Protein AF-A0A7D9LTY2-F1 (afdb_monomer_lite)

Organism: Paramuricea clavata (NCBI:txid317549)

Foldseek 3Di:
DKDKDKAFAQDAPVVVVCCCCPQVVFDFDWDPPDPQWIWTDGPFWIWIDGRPPRMIIIIGNCRVVSVVSVVVVVVVVVVVVVVVVPPPDDDDDDDDPDDDDDDDD

Radius of gyration: 25.26 Å; chains: 1; bounding box: 86×45×39 Å

Secondary structure (DSSP, 8-state):
--EEEEEE--S-HHHHHHIIIIIS----EEEEEETTEEEEE-SSEEEEEETTTTEEEEEETTHHHHHHHHHHHHHHHHHHHHHHTT-S-----------------

Sequence (105 aa):
MSANLRLSWAGDFDRLKEFVKSDLELQGSWSSPANEKKLFVSDNVELLWWKNKKFLKINGEDANRIKRCMINAMFTSLNLDSIKSGVDMATNTENSLNENQPTKH

Structure (mmCIF, N/CA/C/O backbone):
data_AF-A0A7D9LTY2-F1
#
_entry.id   AF-A0A7D9LTY2-F1
#
loop_
_atom_site.group_PDB
_atom_site.id
_atom_site.type_symbol
_atom_site.label_atom_id
_atom_site.label_alt_id
_atom_site.label_comp_id
_atom_site.label_asym_id
_atom_site.label_entity_id
_atom_site.label_seq_id
_atom_site.pdbx_PDB_ins_code
_atom_site.Cartn_x
_atom_site.Cartn_y
_atom_site.Cartn_z
_atom_site.occupancy
_atom_site.B_iso_or_equiv
_atom_site.auth_seq_id
_atom_site.auth_comp_id
_atom_site.auth_asym_id
_atom_site.auth_atom_id
_atom_site.pdbx_PDB_model_num
ATOM 1 N N . MET A 1 1 ? 5.211 -5.659 20.440 1.00 57.66 1 MET A N 1
ATOM 2 C CA . MET A 1 1 ? 6.272 -5.875 19.429 1.00 57.66 1 MET A CA 1
ATOM 3 C C . MET A 1 1 ? 5.670 -5.583 18.066 1.00 57.66 1 MET A C 1
ATOM 5 O O . MET A 1 1 ? 4.730 -6.273 17.692 1.00 57.66 1 MET A O 1
ATOM 9 N N . SER A 1 2 ? 6.151 -4.561 17.359 1.00 70.25 2 SER A N 1
ATOM 10 C CA . SER A 1 2 ? 5.658 -4.223 16.017 1.00 70.25 2 SER A CA 1
ATOM 11 C C . SER A 1 2 ? 6.177 -5.243 15.002 1.00 70.25 2 SER A C 1
ATOM 13 O O . SER A 1 2 ? 7.356 -5.602 15.024 1.00 70.25 2 SER A O 1
ATOM 15 N N . ALA A 1 3 ? 5.303 -5.741 14.130 1.00 83.69 3 ALA A N 1
ATOM 16 C CA . ALA A 1 3 ? 5.664 -6.760 13.154 1.00 83.69 3 ALA A CA 1
ATOM 17 C C . ALA A 1 3 ? 6.288 -6.127 11.898 1.00 83.69 3 ALA A C 1
ATOM 19 O O . ALA A 1 3 ? 5.926 -5.023 11.486 1.00 83.69 3 ALA A O 1
ATOM 20 N N . ASN A 1 4 ? 7.232 -6.848 11.285 1.00 89.25 4 ASN A N 1
ATOM 21 C CA . ASN A 1 4 ? 7.855 -6.491 10.011 1.00 89.25 4 ASN A CA 1
ATOM 22 C C . ASN A 1 4 ? 7.586 -7.609 9.004 1.00 89.25 4 ASN A C 1
ATOM 24 O O . ASN A 1 4 ? 8.045 -8.736 9.197 1.00 89.25 4 ASN A O 1
ATOM 28 N N . LEU A 1 5 ? 6.820 -7.316 7.955 1.00 92.81 5 LEU A N 1
ATOM 29 C CA . LEU A 1 5 ? 6.412 -8.302 6.960 1.00 92.81 5 LEU A CA 1
ATOM 30 C C . LEU A 1 5 ? 6.767 -7.845 5.549 1.00 92.81 5 LEU A C 1
ATOM 32 O O . LEU A 1 5 ? 6.769 -6.658 5.226 1.00 92.81 5 LEU A O 1
ATOM 36 N N . ARG A 1 6 ? 7.019 -8.826 4.683 1.00 92.62 6 ARG A N 1
ATOM 37 C CA . ARG A 1 6 ? 7.216 -8.632 3.248 1.00 92.62 6 ARG A CA 1
ATOM 38 C C . ARG A 1 6 ? 6.268 -9.557 2.501 1.00 92.62 6 ARG A C 1
ATOM 40 O O . ARG A 1 6 ? 6.358 -10.772 2.657 1.00 92.62 6 ARG A O 1
ATOM 47 N N . LEU A 1 7 ? 5.378 -8.982 1.703 1.00 90.69 7 LEU A N 1
ATOM 48 C CA . LEU A 1 7 ? 4.381 -9.713 0.924 1.00 90.69 7 LEU A CA 1
ATOM 49 C C . LEU A 1 7 ? 4.537 -9.390 -0.559 1.00 90.69 7 LEU A C 1
ATOM 51 O O . LEU A 1 7 ? 4.878 -8.265 -0.920 1.00 90.69 7 LEU A O 1
ATOM 55 N N . SER A 1 8 ? 4.297 -10.369 -1.426 1.00 89.00 8 SER A N 1
ATOM 56 C CA . SER A 1 8 ? 4.264 -10.134 -2.870 1.00 89.00 8 SER A CA 1
ATOM 57 C C . SER A 1 8 ? 3.048 -9.280 -3.230 1.00 89.00 8 SER A C 1
ATOM 59 O O . SER A 1 8 ? 1.934 -9.567 -2.799 1.00 89.00 8 SER A O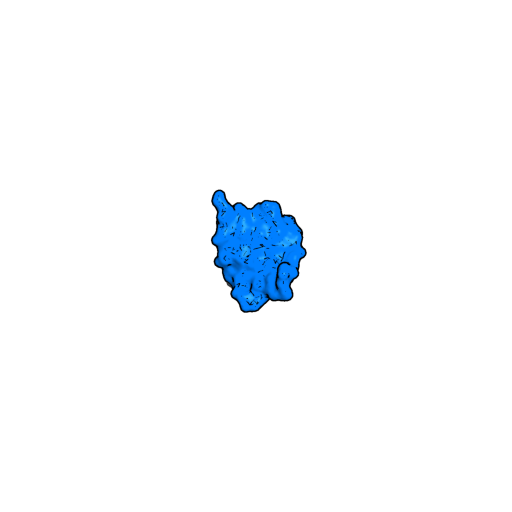 1
ATOM 61 N N . TRP A 1 9 ? 3.264 -8.243 -4.035 1.00 89.88 9 TRP A N 1
ATOM 62 C CA . TRP A 1 9 ? 2.219 -7.374 -4.570 1.00 89.88 9 TRP A CA 1
ATOM 63 C C . TRP A 1 9 ? 2.436 -7.223 -6.071 1.00 89.88 9 TRP A C 1
ATOM 65 O O . TRP A 1 9 ? 3.386 -6.570 -6.506 1.00 89.88 9 TRP A O 1
ATOM 75 N N . ALA A 1 10 ? 1.577 -7.865 -6.859 1.00 84.19 10 ALA A N 1
ATOM 76 C CA . ALA A 1 10 ? 1.685 -7.873 -8.315 1.00 84.19 10 ALA A CA 1
ATOM 77 C C . ALA A 1 10 ? 0.895 -6.739 -8.994 1.00 84.19 10 ALA A C 1
ATOM 79 O O . ALA A 1 10 ? 1.079 -6.519 -10.188 1.00 84.19 10 ALA A O 1
ATOM 80 N N . GLY A 1 11 ? 0.026 -6.041 -8.254 1.00 85.81 11 GLY A N 1
ATOM 81 C CA . GLY A 1 11 ? -0.745 -4.911 -8.767 1.00 85.81 11 GLY A CA 1
ATOM 82 C C . GLY A 1 11 ? 0.104 -3.655 -8.974 1.00 85.81 11 GLY A C 1
ATOM 83 O O . GLY A 1 11 ? 1.192 -3.509 -8.411 1.00 85.81 11 GLY A O 1
ATOM 84 N N . ASP A 1 12 ? -0.420 -2.729 -9.770 1.00 91.00 12 ASP A N 1
ATOM 85 C CA . ASP A 1 12 ? 0.131 -1.384 -9.901 1.00 91.00 12 ASP A CA 1
ATOM 86 C C . ASP A 1 12 ? -0.154 -0.520 -8.653 1.00 91.00 12 ASP A C 1
ATOM 88 O O . ASP A 1 12 ? -0.659 -0.988 -7.625 1.00 91.00 12 ASP A O 1
ATOM 92 N N . PHE A 1 13 ? 0.231 0.755 -8.736 1.00 91.31 13 PHE A N 1
ATOM 93 C CA . PHE A 1 13 ? 0.056 1.703 -7.644 1.00 91.31 13 PHE A CA 1
ATOM 94 C C . PHE A 1 13 ? -1.410 2.082 -7.407 1.00 91.31 13 PHE A C 1
ATOM 96 O O . PHE A 1 13 ? -1.788 2.347 -6.267 1.00 91.31 13 PHE A O 1
ATOM 103 N N . ASP A 1 14 ? -2.236 2.119 -8.451 1.00 92.06 14 ASP A N 1
ATOM 104 C CA . ASP A 1 14 ? -3.639 2.506 -8.321 1.00 92.06 14 ASP A CA 1
ATOM 105 C C . AS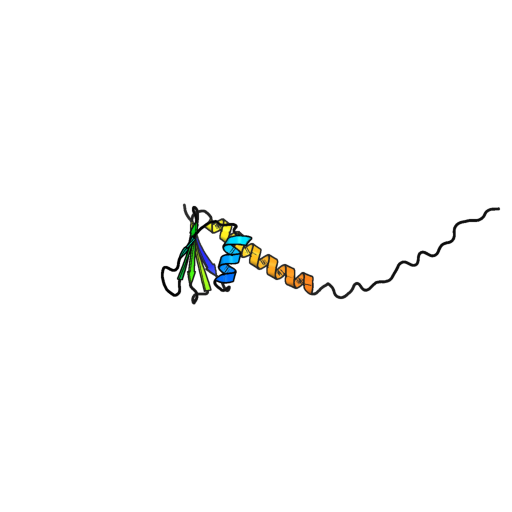P A 1 14 ? -4.429 1.408 -7.614 1.00 92.06 14 ASP A C 1
ATOM 107 O O . ASP A 1 14 ? -5.089 1.690 -6.612 1.00 92.06 14 ASP A O 1
ATOM 111 N N . ARG A 1 15 ? -4.209 0.146 -7.996 1.00 91.44 15 ARG A N 1
ATOM 112 C CA . ARG A 1 15 ? -4.743 -1.014 -7.268 1.00 91.44 15 ARG A CA 1
ATOM 113 C C . ARG A 1 15 ? -4.274 -1.061 -5.818 1.00 91.44 15 ARG A C 1
ATOM 115 O O . ARG A 1 15 ? -5.026 -1.474 -4.942 1.00 91.44 15 ARG A O 1
ATOM 122 N N . LEU A 1 16 ? -3.031 -0.651 -5.541 1.00 92.75 16 LEU A N 1
ATOM 123 C CA . LEU A 1 16 ? -2.532 -0.591 -4.165 1.00 92.75 16 LEU A CA 1
ATOM 124 C C . LEU A 1 16 ? -3.281 0.464 -3.341 1.00 92.75 16 LEU A C 1
ATOM 126 O O . LEU A 1 16 ? -3.631 0.198 -2.194 1.00 92.75 16 LEU A O 1
ATOM 130 N N . LYS A 1 17 ? -3.545 1.646 -3.907 1.00 93.62 17 LYS A N 1
ATOM 131 C CA . LYS A 1 17 ? -4.330 2.689 -3.229 1.00 93.62 17 LYS A CA 1
ATOM 132 C C . LYS A 1 17 ? -5.765 2.237 -2.974 1.00 93.62 17 LYS A C 1
ATOM 134 O O . LYS A 1 17 ? -6.276 2.483 -1.885 1.00 93.62 17 LYS A O 1
ATOM 139 N N . GLU A 1 18 ? -6.389 1.585 -3.952 1.00 92.50 18 GLU A N 1
ATOM 140 C CA . GLU A 1 18 ? -7.730 1.013 -3.800 1.00 92.50 18 GLU A CA 1
ATOM 141 C C . GLU A 1 18 ? -7.762 -0.025 -2.685 1.00 92.50 18 GLU A C 1
ATOM 143 O O . GLU A 1 18 ? -8.593 0.090 -1.796 1.00 92.50 18 GLU A O 1
ATOM 148 N N . PHE A 1 19 ? -6.803 -0.949 -2.649 1.00 91.88 19 PHE A N 1
ATOM 149 C CA . PHE A 1 19 ? -6.708 -1.938 -1.577 1.00 91.88 19 PHE A CA 1
ATOM 150 C C . PHE A 1 19 ? -6.550 -1.298 -0.190 1.00 91.88 19 PHE A C 1
ATOM 152 O O . PHE A 1 19 ? -7.236 -1.661 0.763 1.00 91.88 19 PHE 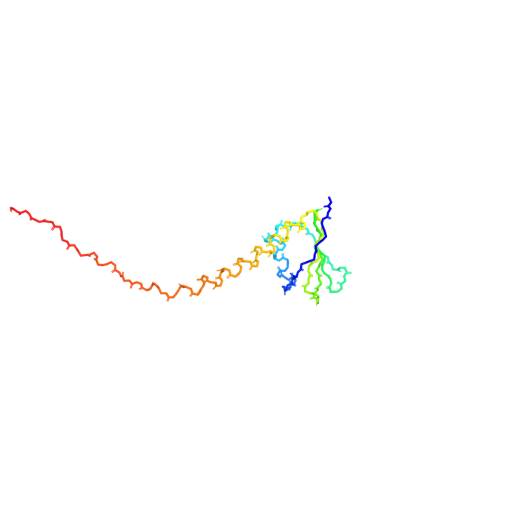A O 1
ATOM 159 N N . VAL A 1 20 ? -5.677 -0.294 -0.066 1.00 93.69 20 VAL A N 1
ATOM 160 C CA . VAL A 1 20 ? -5.474 0.425 1.203 1.00 93.69 20 VAL A CA 1
ATOM 161 C C . VAL A 1 20 ? -6.743 1.152 1.655 1.00 93.69 20 VAL A C 1
ATOM 163 O O . VAL A 1 20 ? -7.036 1.178 2.850 1.00 93.69 20 VAL A O 1
ATOM 166 N N . LYS A 1 21 ? -7.506 1.718 0.716 1.00 92.25 21 LYS A N 1
ATOM 167 C CA . LYS A 1 21 ? -8.719 2.482 1.016 1.00 92.25 21 LYS A CA 1
ATOM 168 C C . LYS A 1 21 ? -9.943 1.595 1.255 1.00 92.25 21 LYS A C 1
ATOM 170 O O . LYS A 1 21 ? -10.687 1.860 2.188 1.00 92.25 21 LYS A O 1
ATOM 175 N N . SER A 1 22 ? -10.169 0.603 0.404 1.00 89.12 22 SER A N 1
ATOM 176 C CA . SER A 1 22 ? -11.408 -0.176 0.360 1.00 89.12 22 SER A CA 1
ATOM 177 C C . SER A 1 22 ? -11.328 -1.448 1.196 1.00 89.12 22 SER A C 1
ATOM 179 O O . SER A 1 22 ? -12.262 -1.744 1.929 1.00 89.12 22 SER A O 1
ATOM 181 N N . ASP A 1 23 ? -10.225 -2.196 1.109 1.00 89.00 23 ASP A N 1
ATOM 182 C CA . ASP A 1 23 ? -10.094 -3.488 1.797 1.00 89.00 23 ASP A CA 1
ATOM 183 C C . ASP A 1 23 ? -9.488 -3.354 3.197 1.00 89.00 23 ASP A C 1
ATOM 185 O O . ASP A 1 23 ? -9.811 -4.124 4.104 1.00 89.00 23 ASP A O 1
ATOM 189 N N . LEU A 1 24 ? -8.558 -2.410 3.377 1.00 91.19 24 LEU A N 1
ATOM 190 C CA . LEU A 1 24 ? -7.926 -2.170 4.678 1.00 91.19 24 LEU A CA 1
ATOM 191 C C . LEU A 1 24 ? -8.604 -1.056 5.484 1.00 91.19 24 LEU A C 1
ATOM 193 O O . LEU A 1 24 ? -8.431 -1.021 6.707 1.00 91.19 24 LEU A O 1
ATOM 197 N N . GLU A 1 25 ? -9.341 -0.175 4.800 1.00 93.00 25 GLU A N 1
ATOM 198 C CA . GLU A 1 25 ? -10.013 1.005 5.364 1.00 93.00 25 GLU A CA 1
ATOM 199 C C . GLU A 1 25 ? -9.059 1.905 6.168 1.00 93.00 25 GLU A C 1
ATOM 201 O O . GLU A 1 25 ? -9.423 2.503 7.180 1.00 93.00 25 GLU A O 1
ATOM 206 N N . LEU A 1 26 ? -7.797 1.991 5.731 1.00 92.25 26 LEU A N 1
ATOM 207 C CA . LEU A 1 26 ? -6.770 2.760 6.428 1.00 92.25 26 LEU A CA 1
ATOM 208 C C . LEU A 1 26 ? -6.810 4.230 6.013 1.00 92.25 26 LEU A C 1
ATOM 210 O O . LEU A 1 26 ? -6.781 4.566 4.827 1.00 92.25 26 LEU A O 1
ATOM 214 N N . GLN A 1 27 ? -6.778 5.112 7.009 1.00 94.38 27 GLN A N 1
ATOM 215 C CA . GLN A 1 27 ? -6.560 6.541 6.808 1.00 94.38 27 GLN A CA 1
ATOM 216 C C . GLN A 1 27 ? -5.077 6.864 6.952 1.00 94.38 27 GLN A C 1
ATOM 218 O O . GLN A 1 27 ? -4.408 6.369 7.856 1.00 94.38 27 GLN A O 1
ATOM 223 N N . GLY A 1 28 ? -4.545 7.677 6.048 1.00 95.00 28 GLY A N 1
ATOM 224 C CA . GLY A 1 28 ? -3.131 8.011 6.051 1.00 95.00 28 GLY A CA 1
ATOM 225 C C . GLY A 1 28 ? -2.719 8.798 4.821 1.00 95.00 28 GLY A C 1
ATOM 226 O O . GLY A 1 28 ? -3.549 9.182 3.993 1.00 95.00 28 GLY A O 1
ATOM 227 N N . SER A 1 29 ? -1.419 9.037 4.702 1.00 96.44 29 SER A N 1
ATOM 228 C CA . SER A 1 29 ? -0.850 9.863 3.639 1.00 96.44 29 SER A CA 1
ATOM 229 C C . SER A 1 29 ? 0.146 9.087 2.792 1.00 96.44 29 SER A C 1
ATOM 231 O O . SER A 1 29 ? 0.985 8.345 3.303 1.00 96.44 29 SER A O 1
ATOM 233 N N . TRP A 1 30 ? 0.073 9.301 1.478 1.00 96.38 30 TRP A N 1
ATOM 234 C CA . TRP A 1 30 ? 1.043 8.779 0.523 1.00 96.38 30 TRP A CA 1
ATOM 235 C C . TRP A 1 30 ? 2.161 9.789 0.276 1.00 96.38 30 TRP A C 1
ATOM 237 O O . TRP A 1 30 ? 1.915 10.968 0.035 1.00 96.38 30 TRP A O 1
ATOM 247 N N . SER A 1 31 ? 3.396 9.303 0.244 1.00 95.44 31 SER A N 1
ATOM 248 C CA . SER A 1 31 ? 4.583 10.060 -0.144 1.00 95.44 31 SER A CA 1
ATOM 249 C C . SER A 1 31 ? 5.462 9.251 -1.103 1.00 95.44 31 SER A C 1
ATOM 251 O O . SER A 1 31 ? 5.300 8.039 -1.281 1.00 95.44 31 SER A O 1
ATOM 253 N N . SER A 1 32 ? 6.377 9.938 -1.791 1.00 94.00 32 SER A N 1
ATOM 254 C CA . SER A 1 32 ? 7.300 9.338 -2.765 1.00 94.00 32 SER A CA 1
ATOM 255 C C . SER A 1 32 ? 8.746 9.642 -2.369 1.00 94.00 32 SER A C 1
ATOM 257 O O . SER A 1 32 ? 9.341 10.557 -2.932 1.00 94.00 32 SER A O 1
ATOM 259 N N . PRO A 1 33 ? 9.330 8.909 -1.402 1.00 88.50 33 PRO A N 1
ATOM 260 C CA . PRO A 1 33 ? 10.679 9.198 -0.902 1.00 88.50 33 PRO A CA 1
ATOM 261 C C . PRO A 1 33 ? 11.785 8.972 -1.949 1.00 88.50 33 PRO A C 1
ATOM 263 O O . PRO A 1 33 ? 12.919 9.393 -1.755 1.00 88.50 33 PRO A O 1
ATOM 266 N N . ALA A 1 34 ? 11.478 8.278 -3.049 1.00 86.62 34 ALA A N 1
ATOM 267 C CA . ALA A 1 34 ? 12.328 8.130 -4.229 1.00 86.62 34 ALA A CA 1
ATOM 268 C C . ALA A 1 34 ? 11.450 7.812 -5.452 1.00 86.62 34 ALA A C 1
ATOM 270 O O . ALA A 1 34 ? 10.349 7.288 -5.281 1.00 86.62 34 ALA A O 1
ATOM 271 N N . ASN A 1 35 ? 11.949 8.037 -6.676 1.00 81.06 35 ASN A N 1
ATOM 272 C CA . ASN A 1 35 ? 11.178 7.849 -7.922 1.00 81.06 35 ASN A CA 1
ATOM 273 C C . ASN A 1 35 ? 10.456 6.491 -8.030 1.00 81.06 35 ASN A C 1
ATOM 275 O O . ASN A 1 35 ? 9.347 6.419 -8.553 1.00 81.06 35 ASN A O 1
ATOM 279 N N . GLU A 1 36 ? 11.054 5.413 -7.519 1.00 88.75 36 GLU A N 1
ATOM 280 C CA . GLU A 1 36 ? 10.509 4.051 -7.636 1.00 88.75 36 GLU A CA 1
ATOM 281 C C . GLU A 1 36 ? 9.787 3.541 -6.381 1.00 88.75 36 GLU A C 1
ATOM 283 O O . GLU A 1 36 ? 9.319 2.397 -6.360 1.00 88.75 36 GLU A O 1
ATOM 288 N N . LYS A 1 37 ? 9.728 4.357 -5.322 1.00 92.50 37 LYS A N 1
ATOM 289 C CA . LYS A 1 37 ? 9.185 3.970 -4.018 1.00 92.50 37 LYS A CA 1
ATOM 290 C C . LYS A 1 37 ? 7.938 4.779 -3.696 1.00 92.50 37 LYS A C 1
ATOM 292 O O . LYS A 1 37 ? 7.930 6.000 -3.846 1.00 92.50 37 LYS A O 1
ATOM 297 N N . LYS A 1 38 ? 6.914 4.103 -3.187 1.00 95.19 38 LYS A N 1
ATOM 298 C CA . LYS A 1 38 ? 5.728 4.742 -2.610 1.00 95.19 38 LYS A CA 1
ATOM 299 C C . LYS A 1 38 ? 5.608 4.318 -1.161 1.00 95.19 38 LYS A C 1
ATOM 301 O O . LYS A 1 38 ? 5.685 3.128 -0.864 1.00 95.19 38 LYS A O 1
ATOM 306 N N . LEU A 1 39 ? 5.471 5.303 -0.290 1.00 96.69 39 LEU A N 1
ATOM 307 C CA . LEU A 1 39 ? 5.362 5.124 1.145 1.00 96.69 39 LEU A CA 1
ATOM 308 C C . LEU A 1 39 ? 3.981 5.600 1.579 1.00 96.69 39 LEU A C 1
ATOM 310 O O . LEU A 1 39 ? 3.607 6.731 1.281 1.00 96.69 39 LEU A O 1
ATOM 314 N N . PHE A 1 40 ? 3.247 4.747 2.270 1.00 97.00 40 PHE A N 1
ATOM 315 C CA . PHE A 1 40 ? 2.028 5.106 2.976 1.00 97.00 40 PHE A CA 1
ATOM 316 C C . PHE A 1 40 ? 2.306 5.080 4.467 1.00 97.00 40 PHE A C 1
ATOM 318 O O . PHE A 1 40 ? 2.877 4.107 4.960 1.00 97.00 40 PHE A O 1
ATOM 325 N N . VAL A 1 41 ? 1.888 6.128 5.165 1.00 96.38 41 VAL A N 1
ATOM 326 C CA . VAL A 1 41 ? 1.980 6.222 6.621 1.00 96.38 41 VAL A CA 1
ATOM 327 C C . VAL A 1 41 ? 0.585 6.465 7.178 1.00 96.38 41 VAL A C 1
ATOM 329 O O . VAL A 1 41 ? -0.122 7.369 6.726 1.00 96.38 41 VAL A O 1
ATOM 332 N N . SER A 1 42 ? 0.218 5.642 8.149 1.00 95.38 42 SER A N 1
ATOM 333 C CA . SER A 1 42 ? -0.972 5.725 8.990 1.00 95.38 42 SER A CA 1
ATOM 334 C C . SER A 1 42 ? -0.531 5.603 10.452 1.00 95.38 42 SER A C 1
ATOM 336 O O . SER A 1 42 ? 0.630 5.289 10.718 1.00 95.38 42 SER A O 1
ATOM 338 N N . ASP A 1 43 ? -1.442 5.814 11.397 1.00 91.81 43 ASP A N 1
ATOM 339 C CA . ASP A 1 43 ? -1.131 5.847 12.831 1.00 91.81 43 ASP A CA 1
ATOM 340 C C . ASP A 1 43 ? -0.475 4.547 13.324 1.00 91.81 43 ASP A C 1
ATOM 342 O O . ASP A 1 43 ? 0.487 4.579 14.088 1.00 91.81 43 ASP A O 1
ATOM 346 N N . ASN A 1 44 ? -0.949 3.398 12.830 1.00 90.44 44 ASN A N 1
ATOM 347 C CA . ASN A 1 44 ? -0.537 2.075 13.321 1.00 90.44 44 ASN A CA 1
ATOM 348 C C . ASN A 1 44 ? 0.238 1.246 12.287 1.00 90.44 44 ASN A C 1
ATOM 350 O O . ASN A 1 44 ? 0.618 0.098 12.564 1.00 90.44 44 ASN A O 1
ATOM 354 N N . VAL A 1 45 ? 0.454 1.786 11.081 1.00 94.44 45 VAL A N 1
ATOM 355 C CA . VAL A 1 45 ? 1.114 1.052 10.000 1.00 94.44 45 VAL A CA 1
ATOM 356 C C . VAL A 1 45 ? 1.799 1.937 8.966 1.00 94.44 45 VAL A C 1
ATOM 358 O O . VAL A 1 45 ? 1.302 2.979 8.54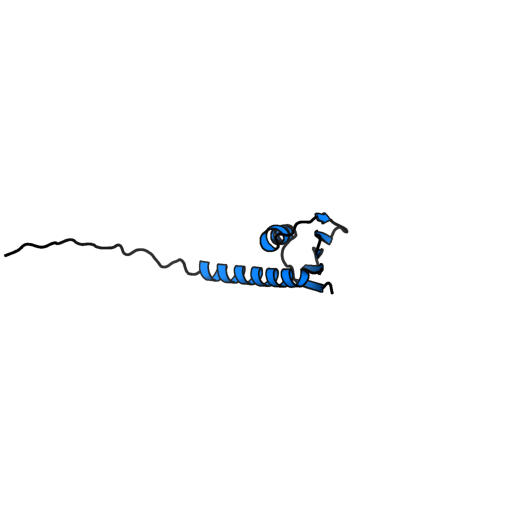6 1.00 94.44 45 VAL A O 1
ATOM 361 N N . GLU A 1 46 ? 2.922 1.432 8.479 1.00 95.94 46 GLU A N 1
ATOM 362 C CA . GLU A 1 46 ? 3.650 1.932 7.330 1.00 95.94 46 GLU A CA 1
ATOM 363 C C . GLU A 1 46 ? 3.681 0.867 6.224 1.00 95.94 46 GLU A C 1
ATOM 365 O O . GLU A 1 46 ? 4.032 -0.296 6.464 1.00 95.94 46 GLU A O 1
ATOM 370 N N . LEU A 1 47 ? 3.352 1.274 4.996 1.00 95.88 47 LEU A N 1
ATOM 371 C CA . LEU A 1 47 ? 3.441 0.432 3.804 1.00 95.88 47 LEU A CA 1
ATOM 372 C C . LEU A 1 47 ? 4.461 1.020 2.836 1.00 95.88 47 LEU A C 1
ATOM 374 O O . LEU A 1 47 ? 4.311 2.148 2.371 1.00 95.88 47 LEU A O 1
ATOM 378 N N . LEU A 1 48 ? 5.473 0.239 2.476 1.00 95.62 48 LEU A N 1
ATOM 379 C CA . LEU A 1 48 ? 6.476 0.626 1.492 1.00 95.62 48 LEU A CA 1
ATOM 380 C C . LEU A 1 48 ? 6.383 -0.290 0.274 1.00 95.62 48 LEU A C 1
ATOM 382 O O . LEU A 1 48 ? 6.577 -1.502 0.368 1.00 95.62 48 LEU A O 1
ATOM 386 N N . TRP A 1 49 ? 6.096 0.303 -0.879 1.00 94.75 49 TRP A N 1
ATOM 387 C CA . TRP A 1 49 ? 5.958 -0.384 -2.156 1.00 94.75 49 TRP A CA 1
ATOM 388 C C . TRP A 1 49 ? 7.062 0.027 -3.127 1.00 94.75 49 TRP A C 1
ATOM 390 O O . TRP A 1 49 ? 7.423 1.203 -3.224 1.00 94.75 49 TRP A O 1
ATOM 400 N N . TRP A 1 50 ? 7.572 -0.951 -3.876 1.00 91.00 50 TRP A N 1
ATOM 401 C CA . TRP A 1 50 ? 8.559 -0.745 -4.933 1.00 91.00 50 TRP A CA 1
ATOM 402 C C . TRP A 1 50 ? 7.966 -1.140 -6.278 1.00 91.00 50 TRP A C 1
ATOM 404 O O . TRP A 1 50 ? 7.680 -2.321 -6.496 1.00 91.00 50 TRP A O 1
ATOM 414 N N . LYS A 1 51 ? 7.908 -0.181 -7.207 1.00 84.31 51 LYS A N 1
ATOM 415 C CA . LYS A 1 51 ? 7.351 -0.377 -8.555 1.00 84.31 51 LYS A CA 1
ATOM 416 C C . LYS A 1 51 ? 7.939 -1.599 -9.273 1.00 84.31 51 LYS A C 1
ATOM 418 O O . LYS A 1 51 ? 7.205 -2.395 -9.844 1.00 84.31 51 LYS A O 1
ATOM 423 N N . ASN A 1 52 ? 9.258 -1.783 -9.185 1.00 85.25 52 ASN A N 1
ATOM 424 C CA . ASN A 1 52 ? 9.969 -2.814 -9.949 1.00 85.25 52 ASN A CA 1
ATOM 425 C C . ASN A 1 52 ? 10.135 -4.144 -9.206 1.00 85.25 52 ASN A C 1
ATOM 427 O O . ASN A 1 52 ? 10.446 -5.157 -9.825 1.00 85.25 52 ASN A O 1
ATOM 431 N N . LYS A 1 53 ? 9.961 -4.165 -7.878 1.00 84.00 53 LYS A N 1
ATOM 432 C CA . LYS A 1 53 ? 10.284 -5.357 -7.078 1.00 84.00 53 LYS A CA 1
ATOM 433 C C . LYS A 1 53 ? 9.076 -6.239 -6.753 1.00 84.00 53 LYS A C 1
ATOM 435 O O . LYS A 1 53 ? 9.271 -7.300 -6.168 1.00 84.00 53 LYS A O 1
ATOM 440 N N . LYS A 1 54 ? 7.857 -5.826 -7.128 1.00 82.81 54 LYS A N 1
ATOM 441 C CA . LYS A 1 54 ? 6.603 -6.582 -6.927 1.00 82.81 54 LYS A CA 1
ATOM 442 C C . LYS A 1 54 ? 6.394 -7.075 -5.488 1.00 82.81 54 LYS A C 1
ATOM 444 O O . LYS A 1 54 ? 5.863 -8.160 -5.256 1.00 82.81 54 LYS A O 1
ATOM 449 N N . PHE A 1 55 ? 6.836 -6.299 -4.502 1.00 89.25 55 PHE A N 1
ATOM 450 C CA . PHE A 1 55 ? 6.573 -6.597 -3.100 1.00 89.25 55 PHE A CA 1
ATOM 451 C C . PHE A 1 55 ? 6.204 -5.339 -2.321 1.00 89.25 55 PHE A C 1
ATOM 453 O O . PHE A 1 55 ? 6.615 -4.226 -2.660 1.00 89.25 55 PHE A O 1
ATOM 460 N N . LEU A 1 56 ? 5.443 -5.566 -1.260 1.00 92.88 56 LEU A N 1
ATOM 461 C CA . LEU A 1 56 ? 5.006 -4.604 -0.268 1.00 92.88 56 LEU A CA 1
ATOM 462 C C . LEU A 1 56 ? 5.680 -4.958 1.060 1.00 92.88 56 LEU A C 1
ATOM 464 O O . LEU A 1 56 ? 5.581 -6.093 1.535 1.00 92.88 56 LEU A O 1
ATOM 468 N N . LYS A 1 57 ? 6.406 -4.007 1.642 1.00 94.88 57 LYS A N 1
ATOM 469 C CA . LYS A 1 57 ? 6.901 -4.101 3.017 1.00 94.88 57 LYS A CA 1
ATOM 470 C C . LYS A 1 57 ? 5.881 -3.437 3.934 1.00 94.88 57 LYS A C 1
ATOM 472 O O . LYS A 1 57 ? 5.412 -2.348 3.623 1.00 94.88 57 LYS A O 1
ATOM 477 N N . ILE A 1 58 ? 5.556 -4.098 5.034 1.00 95.25 58 ILE A N 1
ATOM 478 C CA . ILE A 1 58 ? 4.539 -3.678 5.994 1.00 95.25 58 ILE A CA 1
ATOM 479 C C . ILE A 1 58 ? 5.203 -3.633 7.364 1.00 95.25 58 ILE A C 1
ATOM 481 O O . ILE A 1 58 ? 5.725 -4.651 7.830 1.00 95.25 58 ILE A O 1
ATOM 485 N N . ASN A 1 59 ? 5.192 -2.465 7.995 1.00 94.31 59 ASN A N 1
ATOM 486 C CA . ASN A 1 59 ? 5.755 -2.249 9.323 1.00 94.31 59 ASN A CA 1
ATOM 487 C C . ASN A 1 59 ? 4.654 -1.710 10.229 1.00 94.31 59 ASN A C 1
ATOM 489 O O . ASN A 1 59 ? 3.985 -0.758 9.850 1.00 94.31 59 ASN A O 1
ATOM 493 N N . GLY A 1 60 ? 4.477 -2.278 11.416 1.00 92.75 60 GLY A N 1
ATOM 494 C CA . GLY A 1 60 ? 3.535 -1.735 12.395 1.00 92.75 60 GLY A CA 1
ATOM 495 C C . GLY A 1 60 ? 2.787 -2.810 13.159 1.00 92.75 60 GLY A C 1
ATOM 496 O O . GLY A 1 60 ? 3.072 -4.006 13.043 1.00 92.75 60 GLY A O 1
ATOM 497 N N . GLU A 1 61 ? 1.836 -2.372 13.968 1.00 91.25 61 GLU A N 1
ATOM 498 C CA . GLU A 1 61 ? 1.035 -3.262 14.811 1.00 91.25 61 GLU A CA 1
ATOM 499 C C . GLU A 1 61 ? 0.014 -4.039 13.972 1.00 91.25 61 GLU A C 1
ATOM 501 O O . GLU A 1 61 ? -0.183 -5.241 14.166 1.00 91.25 61 GLU A O 1
ATOM 506 N N . ASP A 1 62 ? -0.514 -3.398 12.928 1.00 90.81 62 ASP A N 1
ATOM 507 C CA . ASP A 1 62 ? -1.532 -3.972 12.045 1.00 90.81 62 ASP A CA 1
ATOM 508 C C . ASP A 1 62 ? -0.982 -4.906 10.957 1.00 90.81 62 ASP A C 1
ATOM 510 O O . ASP A 1 62 ? -1.749 -5.462 10.164 1.00 90.81 62 ASP A O 1
ATOM 514 N N . ALA A 1 63 ? 0.330 -5.158 10.906 1.00 90.94 63 ALA A N 1
ATOM 515 C CA . ALA A 1 63 ? 0.931 -5.903 9.798 1.00 90.94 63 ALA A CA 1
ATOM 516 C C . ALA A 1 63 ? 0.320 -7.310 9.612 1.00 90.94 63 ALA A C 1
ATOM 518 O O . ALA A 1 63 ? 0.059 -7.745 8.487 1.00 90.94 63 ALA A O 1
ATOM 519 N N . ASN A 1 64 ? 0.024 -8.011 10.711 1.00 90.94 64 ASN A N 1
ATOM 520 C CA . ASN A 1 64 ? -0.608 -9.335 10.666 1.00 90.94 64 ASN A CA 1
ATOM 521 C C . ASN A 1 64 ? -2.073 -9.283 10.207 1.00 90.94 64 ASN A C 1
ATOM 523 O O . ASN A 1 64 ? -2.527 -10.198 9.515 1.00 90.94 64 ASN A O 1
ATOM 527 N N . ARG A 1 65 ? -2.814 -8.224 10.563 1.00 91.50 65 ARG A N 1
ATOM 528 C CA . ARG A 1 65 ? -4.180 -7.996 10.069 1.00 91.50 65 ARG A CA 1
ATOM 529 C C . ARG A 1 65 ? -4.154 -7.795 8.555 1.00 91.50 65 ARG A C 1
ATOM 531 O O . ARG A 1 65 ? -4.876 -8.493 7.850 1.00 91.50 65 ARG A O 1
ATOM 538 N N . ILE A 1 66 ? -3.248 -6.954 8.060 1.00 91.31 66 ILE A N 1
ATOM 539 C CA . ILE A 1 66 ? -3.101 -6.672 6.625 1.00 91.31 66 ILE A CA 1
ATOM 540 C C . ILE A 1 66 ? -2.715 -7.925 5.840 1.00 91.31 66 ILE A C 1
ATOM 542 O O . ILE A 1 66 ? -3.281 -8.181 4.778 1.00 91.31 66 ILE A O 1
ATOM 546 N N . LYS A 1 67 ? -1.815 -8.760 6.376 1.00 91.19 67 LYS A N 1
ATOM 547 C CA . LYS A 1 67 ? -1.487 -10.058 5.768 1.00 91.19 67 LYS A CA 1
ATOM 548 C C . LYS A 1 67 ? -2.734 -10.925 5.568 1.00 91.19 67 LYS A C 1
ATOM 550 O O . LYS A 1 67 ? -2.888 -11.514 4.501 1.00 91.19 67 LYS A O 1
ATOM 555 N N . ARG A 1 68 ? -3.620 -11.003 6.568 1.00 90.44 68 ARG A N 1
ATOM 556 C CA . ARG A 1 68 ? -4.878 -11.765 6.460 1.00 90.44 68 ARG A CA 1
ATOM 557 C C . ARG A 1 68 ? -5.820 -11.164 5.418 1.00 90.44 68 ARG A C 1
ATOM 559 O O . ARG A 1 68 ? -6.350 -11.917 4.611 1.00 90.44 68 ARG A O 1
ATOM 566 N N . CYS A 1 69 ? -5.967 -9.838 5.378 1.00 88.75 69 CYS A N 1
ATOM 567 C CA . CYS A 1 69 ? -6.778 -9.171 4.353 1.00 88.75 69 CYS A CA 1
ATOM 568 C C . CYS A 1 69 ? -6.251 -9.441 2.936 1.00 88.75 69 CYS A C 1
ATOM 570 O O . CYS A 1 69 ? -7.036 -9.769 2.055 1.00 88.75 69 CYS A O 1
ATOM 572 N N . MET A 1 70 ? -4.929 -9.390 2.723 1.00 87.88 70 MET A N 1
ATOM 573 C CA . MET A 1 70 ? -4.328 -9.719 1.423 1.00 87.88 70 MET A CA 1
ATOM 574 C C . MET A 1 70 ? -4.609 -11.163 1.000 1.00 87.88 70 MET A C 1
ATOM 576 O O . MET A 1 70 ? -4.934 -11.402 -0.158 1.00 87.88 70 MET A O 1
ATOM 580 N N . ILE A 1 71 ? -4.490 -12.121 1.925 1.00 85.94 71 ILE A N 1
ATOM 581 C CA . ILE A 1 71 ? -4.806 -13.527 1.645 1.00 85.94 71 ILE A CA 1
ATOM 582 C C . ILE A 1 71 ? -6.284 -13.654 1.262 1.00 85.94 71 ILE A C 1
ATOM 584 O O . ILE A 1 71 ? -6.589 -14.230 0.222 1.00 85.94 71 ILE A O 1
ATOM 588 N N . ASN A 1 72 ? -7.188 -13.064 2.045 1.00 83.31 72 ASN A N 1
ATOM 589 C CA . ASN A 1 72 ? -8.622 -13.126 1.774 1.00 83.31 72 ASN A CA 1
ATOM 590 C C . ASN A 1 72 ? -8.970 -12.527 0.407 1.00 83.31 72 ASN A C 1
ATOM 592 O O . ASN A 1 72 ? -9.643 -13.200 -0.363 1.00 83.31 72 ASN A O 1
ATOM 596 N N . ALA A 1 73 ? -8.445 -11.344 0.071 1.00 78.38 73 ALA A N 1
ATOM 597 C CA . ALA A 1 73 ? -8.676 -10.693 -1.221 1.00 78.38 73 ALA A CA 1
ATOM 598 C C . ALA A 1 73 ? -8.223 -11.552 -2.420 1.00 78.38 73 ALA A C 1
ATOM 600 O O . ALA A 1 73 ? -8.865 -11.537 -3.469 1.00 78.38 73 ALA A O 1
ATOM 601 N N . MET A 1 74 ? -7.148 -12.339 -2.269 1.00 71.44 74 MET A N 1
ATOM 602 C CA . MET A 1 74 ? -6.710 -13.295 -3.297 1.00 71.44 74 MET A CA 1
ATOM 603 C C . MET A 1 74 ? -7.635 -14.513 -3.412 1.00 71.44 74 MET A C 1
ATOM 605 O O . MET A 1 74 ? -7.777 -15.071 -4.494 1.00 71.44 74 MET A O 1
ATOM 609 N N . PHE A 1 75 ? -8.260 -14.949 -2.318 1.00 62.97 75 PHE A N 1
ATOM 610 C CA . PHE A 1 75 ? -9.191 -16.079 -2.343 1.00 62.97 75 PHE A CA 1
ATOM 611 C C . PHE A 1 75 ? -10.578 -15.690 -2.867 1.00 62.97 75 PHE A C 1
ATOM 613 O O . PHE A 1 75 ? -11.200 -16.484 -3.575 1.00 62.97 75 PHE A O 1
ATOM 620 N N . THR A 1 76 ? -11.075 -14.484 -2.573 1.00 60.34 76 THR A N 1
ATOM 621 C CA . THR A 1 76 ? -12.364 -14.017 -3.111 1.00 60.34 76 THR A CA 1
ATOM 622 C C . THR A 1 76 ? -12.322 -13.832 -4.623 1.00 60.34 76 THR A C 1
ATOM 624 O O . THR A 1 76 ? -13.297 -14.177 -5.288 1.00 60.34 76 THR A O 1
ATOM 627 N N . SER A 1 77 ? -11.206 -13.356 -5.186 1.00 56.31 77 SER A N 1
ATOM 628 C CA . SER A 1 77 ? -11.066 -13.244 -6.644 1.00 56.31 77 SER A CA 1
ATOM 629 C C . SER A 1 77 ? -11.089 -14.611 -7.336 1.00 56.31 77 SER A C 1
ATOM 631 O O . SER A 1 77 ? -11.769 -14.760 -8.345 1.00 56.31 77 SER A O 1
ATOM 633 N N . LEU A 1 78 ? -10.463 -15.635 -6.744 1.00 54.88 78 LEU A N 1
ATOM 634 C CA . LEU A 1 78 ? -10.490 -17.008 -7.268 1.00 54.88 78 LEU A CA 1
ATOM 635 C C . LEU A 1 78 ? -11.887 -17.655 -7.212 1.00 54.88 78 LEU A C 1
ATOM 637 O O . LEU A 1 78 ? -12.239 -18.442 -8.090 1.00 54.88 78 LEU A O 1
ATOM 641 N N . ASN A 1 79 ? -12.703 -17.324 -6.204 1.00 48.84 79 ASN A N 1
ATOM 642 C CA . ASN A 1 79 ? -14.063 -17.864 -6.081 1.00 48.84 79 ASN A CA 1
ATOM 643 C C . ASN A 1 79 ? -15.074 -17.194 -7.029 1.00 48.84 79 ASN A C 1
ATOM 645 O O . ASN A 1 79 ? -16.009 -17.852 -7.481 1.00 48.84 79 ASN A O 1
ATOM 649 N N . LEU A 1 80 ? -14.896 -15.914 -7.371 1.00 46.22 80 LEU A N 1
ATOM 650 C CA . LEU A 1 80 ? -15.789 -15.212 -8.304 1.00 46.22 80 LEU A CA 1
ATOM 651 C C . LEU A 1 80 ? -15.657 -15.710 -9.753 1.00 46.22 80 LEU A C 1
ATOM 653 O O . LEU A 1 80 ? -16.663 -15.766 -10.463 1.00 46.22 80 LEU A O 1
ATOM 657 N N . ASP A 1 81 ? -14.461 -16.130 -10.174 1.00 45.78 81 ASP A N 1
ATOM 658 C CA . ASP A 1 81 ? -14.253 -16.732 -11.498 1.00 45.78 81 ASP A CA 1
ATOM 659 C C . ASP A 1 81 ? -14.896 -18.128 -11.617 1.00 45.78 81 ASP A C 1
ATOM 661 O O . ASP A 1 81 ? -15.398 -18.484 -12.682 1.00 45.78 81 ASP A O 1
ATOM 665 N N . SER A 1 82 ? -14.991 -18.891 -10.519 1.00 45.31 82 SER A N 1
ATOM 666 C CA . SER A 1 82 ? -15.708 -20.181 -10.519 1.00 45.31 82 SER A CA 1
ATOM 667 C C . SER A 1 82 ? -17.229 -20.024 -10.616 1.00 45.31 82 SER A C 1
ATOM 669 O O . SER A 1 82 ? -17.895 -20.877 -11.197 1.00 45.31 82 SER A O 1
ATOM 671 N N . ILE A 1 83 ? -17.797 -18.931 -10.095 1.00 49.25 83 ILE A N 1
ATOM 672 C CA . ILE A 1 83 ? -19.251 -18.698 -10.134 1.00 49.25 83 ILE A CA 1
ATOM 673 C C . ILE A 1 83 ? -19.702 -18.212 -11.522 1.00 49.25 83 ILE A C 1
ATOM 675 O O . ILE A 1 83 ? -20.785 -18.577 -11.979 1.00 49.25 83 ILE A O 1
ATOM 679 N N . LYS A 1 84 ? -18.870 -17.448 -12.244 1.00 46.94 84 LYS A N 1
ATOM 680 C CA . LYS A 1 84 ? -19.210 -16.967 -13.598 1.00 46.94 84 LYS A CA 1
ATOM 681 C C . LYS A 1 84 ? -19.246 -18.058 -14.668 1.00 46.94 84 LYS A C 1
ATOM 683 O O . LYS A 1 84 ? -19.879 -17.848 -15.694 1.00 46.94 84 LYS A O 1
ATOM 688 N N . SER A 1 85 ? -18.634 -19.219 -14.434 1.00 46.25 85 SER A N 1
ATOM 689 C CA . SER A 1 85 ? -18.655 -20.335 -15.390 1.00 46.25 85 SER A CA 1
ATOM 690 C C . SER A 1 85 ? -19.885 -21.254 -15.260 1.00 46.25 85 SER A C 1
ATOM 692 O O . SER A 1 85 ? -19.957 -22.256 -15.968 1.00 46.25 85 SER A O 1
ATOM 694 N N . GLY A 1 86 ? -20.832 -20.954 -14.358 1.00 45.66 86 GLY A N 1
ATOM 695 C CA . GLY A 1 86 ? -21.989 -21.812 -14.057 1.00 45.66 86 GLY A CA 1
ATOM 696 C C . GLY A 1 86 ? -23.371 -21.234 -14.392 1.00 45.66 86 GLY A C 1
ATOM 697 O O . GLY A 1 86 ? -24.368 -21.877 -14.078 1.00 45.66 86 GLY A O 1
ATOM 698 N N . VAL A 1 87 ? -23.466 -20.044 -15.000 1.00 45.88 87 VAL A N 1
ATOM 699 C CA . VAL A 1 87 ? -24.751 -19.350 -15.262 1.00 45.88 87 VAL A CA 1
ATOM 700 C C . VAL A 1 87 ? -25.114 -19.359 -16.753 1.00 45.88 87 VAL A C 1
ATOM 702 O O . VAL A 1 87 ? -25.571 -18.362 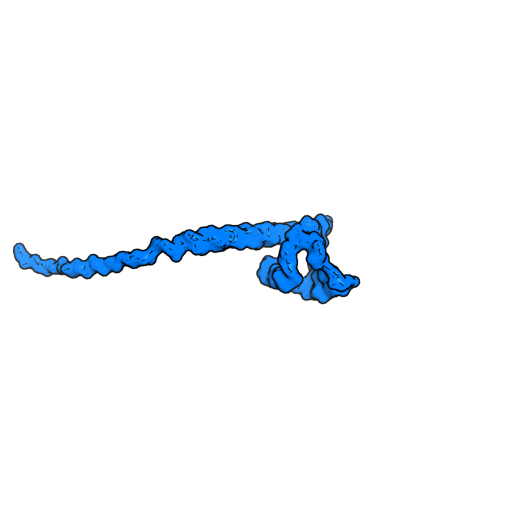-17.290 1.00 45.88 87 VAL A O 1
ATOM 705 N N . ASP A 1 88 ? -24.938 -20.499 -17.421 1.00 47.81 88 ASP A N 1
ATOM 706 C CA . ASP A 1 88 ? -25.466 -20.752 -18.772 1.00 47.81 88 ASP A CA 1
ATOM 707 C C . ASP A 1 88 ? -26.190 -22.112 -18.823 1.00 47.81 88 ASP A C 1
ATOM 709 O O . ASP A 1 88 ? -25.908 -22.952 -19.670 1.00 47.81 88 ASP A O 1
ATOM 713 N N . MET A 1 89 ? -27.108 -22.388 -17.886 1.00 50.50 89 MET A N 1
ATOM 714 C CA . MET A 1 89 ? -28.167 -23.388 -18.116 1.00 50.50 89 MET A CA 1
ATOM 715 C C . MET A 1 89 ? -29.314 -23.263 -17.101 1.00 50.50 89 MET A C 1
ATOM 717 O O . MET A 1 89 ? -29.480 -24.069 -16.193 1.00 50.50 89 MET A O 1
ATOM 721 N N . ALA A 1 90 ? -30.131 -22.225 -17.256 1.00 49.00 90 ALA A N 1
ATOM 722 C CA . ALA A 1 90 ? -31.477 -22.193 -16.685 1.00 49.00 90 ALA A CA 1
ATOM 723 C C . ALA A 1 90 ? -32.407 -21.391 -17.602 1.00 49.00 90 ALA A C 1
ATOM 725 O O . ALA A 1 90 ? -32.970 -20.370 -17.219 1.00 49.00 90 ALA A O 1
ATOM 726 N N . THR A 1 91 ? -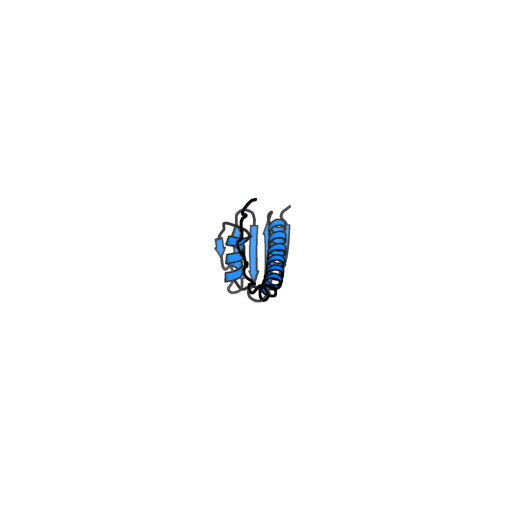32.547 -21.829 -18.854 1.00 44.56 91 THR A N 1
ATOM 727 C CA . THR A 1 91 ? -33.666 -21.395 -19.692 1.00 44.56 91 THR A CA 1
ATOM 728 C C . THR A 1 91 ? -34.906 -22.180 -19.289 1.00 44.56 91 THR A C 1
ATOM 730 O O . THR A 1 91 ? -35.001 -23.375 -19.557 1.00 44.56 91 THR A O 1
ATOM 733 N N . ASN A 1 92 ? -35.808 -21.475 -18.606 1.00 48.00 92 ASN A N 1
ATOM 734 C CA . ASN A 1 92 ? -37.264 -21.585 -18.639 1.00 48.00 92 ASN A CA 1
ATOM 735 C C . ASN A 1 92 ? -37.867 -22.898 -19.161 1.00 48.00 92 ASN A C 1
ATOM 737 O O . ASN A 1 92 ? -37.816 -23.212 -20.348 1.00 48.00 92 ASN A O 1
ATOM 741 N N . THR A 1 93 ? -38.642 -23.557 -18.305 1.00 45.59 93 THR A N 1
ATOM 742 C CA . THR A 1 93 ? -39.894 -24.165 -18.758 1.00 45.59 93 THR A CA 1
ATOM 743 C C . THR A 1 93 ? -40.993 -23.690 -17.823 1.00 45.59 93 THR A C 1
ATOM 745 O O . THR A 1 93 ? -41.000 -23.987 -16.630 1.00 45.59 93 THR A O 1
ATOM 748 N N . GLU A 1 94 ? -41.840 -22.839 -18.390 1.00 50.53 94 GLU A N 1
ATOM 749 C CA . GLU A 1 94 ? -42.985 -22.192 -17.774 1.00 50.53 94 GLU A CA 1
ATOM 750 C C . GLU A 1 94 ? -43.985 -23.197 -17.192 1.00 50.53 94 GLU A C 1
ATOM 752 O O . GLU A 1 94 ? -44.285 -24.243 -17.769 1.00 50.53 94 GLU A O 1
ATOM 757 N N . ASN A 1 95 ? -44.532 -22.808 -16.041 1.00 43.16 95 ASN A N 1
ATOM 758 C CA . ASN A 1 95 ? -45.753 -23.335 -15.450 1.00 43.16 95 ASN A CA 1
ATOM 759 C C . ASN A 1 95 ? -46.873 -23.438 -16.497 1.00 43.16 95 ASN A C 1
ATOM 761 O O . ASN A 1 95 ? -47.371 -22.420 -16.969 1.00 43.16 95 ASN A O 1
ATOM 765 N N . SER A 1 96 ? -47.368 -24.648 -16.748 1.00 43.62 96 SER A N 1
ATOM 766 C CA . SER A 1 96 ? -48.763 -24.839 -17.154 1.00 43.62 96 SER A CA 1
ATOM 767 C C . SER A 1 96 ? -49.592 -25.138 -15.906 1.00 43.62 96 SER A C 1
ATOM 769 O O . SER A 1 96 ? -49.733 -26.290 -15.501 1.00 43.62 96 SER A O 1
ATOM 771 N N . LEU A 1 97 ? -50.135 -24.085 -15.284 1.00 48.31 97 LEU A N 1
ATOM 772 C CA . LEU A 1 97 ? -51.398 -24.205 -14.559 1.00 48.31 97 LEU A CA 1
ATOM 773 C C . LEU A 1 97 ? -52.478 -24.397 -15.625 1.00 48.31 97 LEU A C 1
ATOM 775 O O . LEU A 1 97 ? -52.756 -23.464 -16.371 1.00 48.31 97 LEU A O 1
ATOM 779 N N . ASN A 1 98 ? -53.072 -25.587 -15.700 1.00 45.47 98 ASN A N 1
ATOM 780 C CA . ASN A 1 98 ? -54.360 -25.742 -16.360 1.00 45.47 98 ASN A CA 1
ATOM 781 C C . ASN A 1 98 ? -55.421 -26.027 -15.300 1.00 45.47 98 ASN A C 1
ATOM 783 O O . ASN A 1 98 ? -55.321 -26.974 -14.517 1.00 45.47 98 ASN A O 1
ATOM 787 N N . GLU A 1 99 ? -56.393 -25.129 -15.277 1.00 49.69 99 GLU A N 1
ATOM 788 C CA . GLU A 1 99 ? -57.589 -25.121 -14.460 1.00 49.69 99 GLU A CA 1
ATOM 789 C C . GLU A 1 99 ? -58.418 -26.389 -14.700 1.00 49.69 99 GLU A C 1
ATOM 791 O O . GLU A 1 99 ? -58.522 -26.865 -15.827 1.00 49.69 99 GLU A O 1
ATOM 796 N N . ASN A 1 100 ? -59.039 -26.922 -13.645 1.00 43.19 100 ASN A N 1
ATOM 797 C CA . ASN A 1 100 ? -60.471 -27.235 -13.654 1.00 43.19 100 ASN A CA 1
ATOM 798 C C . ASN A 1 100 ? -60.942 -27.628 -12.246 1.00 43.19 100 ASN A C 1
ATOM 800 O O . ASN A 1 100 ? -60.619 -28.686 -11.708 1.00 43.19 100 ASN A O 1
ATOM 804 N N . GLN A 1 101 ? -61.707 -26.711 -11.659 1.00 50.91 101 GLN A N 1
ATOM 805 C CA . GLN A 1 101 ? -62.474 -26.860 -10.425 1.00 50.91 101 GLN A CA 1
ATOM 806 C C . GLN A 1 101 ? -63.825 -27.588 -10.684 1.00 50.91 101 GLN A C 1
ATOM 808 O O . GLN A 1 101 ? -64.158 -27.874 -11.833 1.00 50.91 101 GLN A O 1
ATOM 813 N N . PRO A 1 102 ? -64.592 -27.948 -9.632 1.00 57.59 102 PRO A N 1
ATOM 814 C CA . PRO A 1 102 ? -65.477 -29.114 -9.603 1.00 57.59 102 PRO A CA 1
ATOM 815 C C . PRO A 1 102 ? -66.927 -28.814 -10.010 1.00 57.59 102 PRO A C 1
ATOM 817 O O . PRO A 1 102 ? -67.411 -27.700 -9.832 1.00 57.59 102 PRO A O 1
ATOM 820 N N . THR A 1 103 ? -67.684 -29.846 -10.403 1.00 52.41 103 THR A N 1
ATOM 821 C CA . THR A 1 103 ? -69.157 -29.838 -10.319 1.00 52.41 103 THR A CA 1
ATOM 822 C C . THR A 1 103 ? -69.702 -31.173 -9.798 1.00 52.41 103 THR A C 1
ATOM 824 O O . THR A 1 103 ? -69.184 -32.245 -10.093 1.00 52.41 103 THR A O 1
ATOM 827 N N . LYS A 1 104 ? -70.714 -31.048 -8.930 1.00 52.06 104 LYS A N 1
ATOM 828 C CA . LYS A 1 104 ? -71.441 -32.073 -8.163 1.00 52.06 104 LYS A CA 1
ATOM 829 C C . LYS A 1 104 ? -72.413 -32.882 -9.038 1.00 52.06 104 LYS A C 1
ATOM 831 O O . LYS A 1 104 ? -73.031 -32.277 -9.909 1.00 52.06 104 LYS A O 1
ATOM 836 N N . HIS A 1 105 ? -72.684 -34.142 -8.681 1.00 40.41 105 HIS A N 1
ATOM 837 C CA . HIS A 1 105 ? -73.990 -34.599 -8.161 1.00 40.41 105 HIS A CA 1
ATOM 838 C C . HIS A 1 105 ? -73.937 -36.042 -7.654 1.00 40.41 105 HIS A C 1
ATOM 840 O O . HIS A 1 105 ? -73.220 -36.854 -8.276 1.00 40.41 105 HIS A O 1
#

pLDDT: mean 77.9, std 19.68, range [40.41, 97.0]